Protein AF-B7PKI6-F1 (afdb_monomer_lite)

InterPro domains:
  IPR003689 Zinc/iron permease [PF02535] (10-91)

pLDDT: mean 88.11, std 5.47, range [57.56, 96.56]

Radius of gyration: 19.73 Å; chains: 1; bounding box: 40×32×50 Å

Foldseek 3Di:
DVVVVVVVVVVVVLVVVLVVQLVVQLVVVVVVVDDSVVSSVVSNVVSVVVVVVVVVVVVVCVVCVVVVVVVVVVVVVVVVCCCVPPVVVVVVVD

Secondary structure (DSSP, 8-state):
-HHHHHHHHHHHHHHHHHHHHHHHHHHHHHHTT--HHHHHHHHHHHHTHHHHHHHHHHHHHHHHTTTHHHHHHHHHHHHHHHIIIIIHHHHH--

Structure (mmCIF, N/CA/C/O backbone):
data_AF-B7PKI6-F1
#
_entry.id   AF-B7PKI6-F1
#
loop_
_atom_site.group_PDB
_atom_site.id
_atom_site.type_symbol
_atom_site.label_atom_id
_atom_site.label_alt_id
_atom_site.label_comp_id
_atom_site.label_asym_id
_atom_site.label_entity_id
_atom_site.label_seq_id
_atom_site.pdbx_PDB_ins_code
_atom_site.Cartn_x
_atom_site.Cartn_y
_atom_site.Cartn_z
_atom_site.occupancy
_atom_site.B_iso_or_equiv
_atom_site.auth_seq_id
_atom_site.auth_comp_id
_atom_site.auth_asym_id
_atom_site.auth_atom_id
_atom_site.pdbx_PDB_model_num
ATOM 1 N N . GLY A 1 1 ? -16.290 20.830 -1.229 1.00 69.44 1 GLY A N 1
ATOM 2 C CA . GLY A 1 1 ? -14.978 21.322 -1.702 1.00 69.44 1 GLY A CA 1
ATOM 3 C C . GLY A 1 1 ? -13.828 20.428 -1.264 1.00 69.44 1 GLY A C 1
ATOM 4 O O . GLY A 1 1 ? -13.224 19.780 -2.106 1.00 69.44 1 GLY A O 1
ATOM 5 N N . HIS A 1 2 ? -13.552 20.351 0.042 1.00 79.62 2 HIS A N 1
ATOM 6 C CA . HIS A 1 2 ? -12.342 19.717 0.595 1.00 79.62 2 HIS A CA 1
ATOM 7 C C . HIS A 1 2 ? -12.152 18.227 0.257 1.00 79.62 2 HIS A C 1
ATOM 9 O O . HIS A 1 2 ? -11.055 17.834 -0.118 1.00 79.62 2 HIS A O 1
ATOM 15 N N . LEU A 1 3 ? -13.214 17.413 0.283 1.00 82.75 3 LEU A N 1
ATOM 16 C CA . LEU A 1 3 ? -13.125 15.975 -0.027 1.00 82.75 3 LEU A CA 1
ATOM 17 C C . LEU A 1 3 ? -12.633 15.677 -1.455 1.00 82.75 3 LEU A C 1
ATOM 19 O O . LEU A 1 3 ? -11.887 14.724 -1.664 1.00 82.75 3 LEU A O 1
ATOM 23 N N . LEU A 1 4 ? -13.022 16.496 -2.438 1.00 83.19 4 LEU A N 1
ATOM 24 C CA . LEU A 1 4 ? -12.563 16.346 -3.824 1.00 83.19 4 LEU A CA 1
ATOM 25 C C . LEU A 1 4 ? -11.073 16.680 -3.951 1.00 83.19 4 LEU A C 1
ATOM 27 O O . LEU A 1 4 ? -10.343 16.005 -4.673 1.00 83.19 4 LEU A O 1
ATOM 31 N N . VAL A 1 5 ? -10.618 17.688 -3.206 1.00 89.56 5 VAL A N 1
ATOM 32 C CA . VAL A 1 5 ? -9.209 18.088 -3.159 1.00 89.56 5 VAL A CA 1
A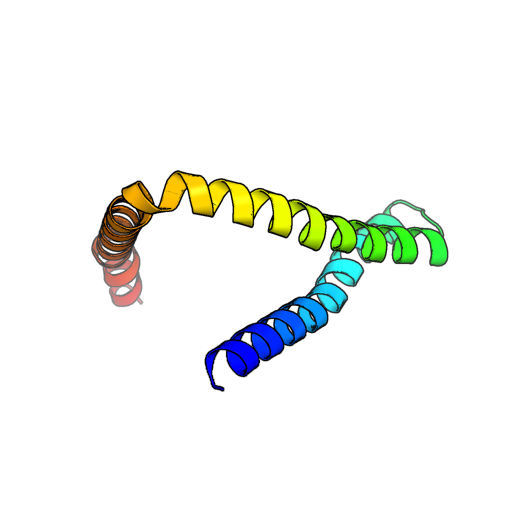TOM 33 C C . VAL A 1 5 ? -8.357 16.994 -2.513 1.00 89.56 5 VAL A C 1
ATOM 35 O O . VAL A 1 5 ? -7.330 16.634 -3.079 1.00 89.56 5 VAL A O 1
ATOM 38 N N . SER A 1 6 ? -8.800 16.398 -1.401 1.00 88.44 6 SER A N 1
ATOM 39 C CA . SER A 1 6 ? -8.077 15.301 -0.738 1.00 88.44 6 SER A CA 1
ATOM 40 C C . SER A 1 6 ? -7.923 14.071 -1.635 1.00 88.44 6 SER A C 1
ATOM 42 O O . SER A 1 6 ? -6.821 13.544 -1.757 1.00 88.44 6 SER A O 1
ATOM 44 N N . ARG A 1 7 ? -8.996 13.644 -2.320 1.00 87.00 7 ARG A N 1
ATOM 45 C CA . ARG A 1 7 ? -8.948 12.497 -3.250 1.00 87.00 7 ARG A CA 1
ATOM 46 C C . ARG A 1 7 ? -8.014 12.753 -4.428 1.00 87.00 7 ARG A C 1
ATOM 48 O O . ARG A 1 7 ? -7.248 11.872 -4.798 1.00 87.00 7 ARG A O 1
ATOM 55 N N . ARG A 1 8 ? -8.049 13.965 -4.992 1.00 89.88 8 ARG A N 1
ATOM 56 C CA . ARG A 1 8 ? -7.149 14.368 -6.079 1.00 89.88 8 ARG A CA 1
ATOM 57 C C . ARG A 1 8 ? -5.692 14.351 -5.631 1.00 89.88 8 ARG A C 1
ATOM 59 O O . ARG A 1 8 ? -4.854 13.811 -6.339 1.00 89.88 8 ARG A O 1
ATOM 66 N N . ASN A 1 9 ? -5.394 14.938 -4.475 1.00 93.12 9 ASN A N 1
ATOM 67 C CA . ASN A 1 9 ? -4.028 14.992 -3.962 1.00 93.12 9 ASN A CA 1
ATOM 68 C C . ASN A 1 9 ? -3.491 13.584 -3.674 1.00 93.12 9 ASN A C 1
ATOM 70 O O . ASN A 1 9 ? -2.348 13.300 -4.012 1.00 93.12 9 ASN A O 1
ATOM 74 N N . LEU A 1 10 ? -4.328 12.696 -3.126 1.00 89.56 10 LEU A N 1
ATOM 75 C CA . LEU A 1 10 ? -3.975 11.292 -2.926 1.00 89.56 10 LEU A CA 1
ATOM 76 C C . LEU A 1 10 ? -3.710 10.578 -4.258 1.00 89.56 10 LEU A C 1
ATOM 78 O O . LEU A 1 10 ? -2.671 9.948 -4.404 1.00 89.56 10 LEU A O 1
ATOM 82 N N . ALA A 1 11 ? -4.602 10.715 -5.242 1.00 87.69 11 ALA A N 1
ATOM 83 C CA . ALA A 1 11 ? -4.428 10.097 -6.559 1.00 87.69 11 ALA A CA 1
ATOM 84 C C . ALA A 1 11 ? -3.154 10.586 -7.268 1.00 87.69 11 ALA A C 1
ATOM 86 O O . ALA A 1 11 ? -2.440 9.793 -7.876 1.00 87.69 11 ALA A O 1
ATOM 87 N N . LEU A 1 12 ? -2.839 11.879 -7.153 1.00 90.56 12 LEU A N 1
ATOM 88 C CA . LEU A 1 12 ? -1.590 12.442 -7.667 1.00 90.56 12 LEU A CA 1
ATOM 89 C C . LEU A 1 12 ? -0.371 11.905 -6.910 1.00 90.56 12 LEU A C 1
ATOM 91 O O . LEU A 1 12 ? 0.621 11.563 -7.543 1.00 90.56 12 LEU A O 1
ATOM 95 N N . GLY A 1 13 ? -0.449 11.791 -5.581 1.00 90.19 13 GLY A N 1
ATOM 96 C CA . GLY A 1 13 ? 0.616 11.208 -4.762 1.00 90.19 13 GLY A CA 1
ATOM 97 C C . GLY A 1 13 ? 0.918 9.760 -5.150 1.00 90.19 13 GLY A C 1
ATOM 98 O O . GLY A 1 13 ? 2.072 9.429 -5.410 1.00 90.19 13 GLY A O 1
ATOM 99 N N . ILE A 1 14 ? -0.126 8.937 -5.289 1.00 88.62 14 ILE A N 1
ATOM 100 C CA . ILE A 1 14 ? -0.025 7.540 -5.739 1.00 88.62 14 ILE A CA 1
ATOM 101 C C . ILE A 1 14 ? 0.570 7.471 -7.155 1.00 88.62 14 ILE A C 1
ATOM 103 O O . ILE A 1 14 ? 1.493 6.702 -7.414 1.00 88.62 14 ILE A O 1
ATOM 107 N N . GLY A 1 15 ? 0.106 8.324 -8.072 1.00 86.50 15 GLY A N 1
ATOM 108 C CA . GLY A 1 15 ? 0.641 8.378 -9.434 1.00 86.50 15 GLY A CA 1
ATOM 109 C C . GLY A 1 15 ? 2.124 8.759 -9.495 1.00 86.50 15 GLY A C 1
ATOM 110 O O . GLY A 1 15 ? 2.857 8.237 -10.332 1.00 86.50 15 GLY A O 1
ATOM 111 N N . ILE A 1 16 ? 2.587 9.637 -8.600 1.00 89.31 16 ILE A N 1
ATOM 112 C CA . ILE A 1 16 ? 3.997 10.043 -8.533 1.00 89.31 16 ILE A CA 1
ATOM 113 C C . ILE A 1 16 ? 4.879 8.913 -7.983 1.00 89.31 16 ILE A C 1
ATOM 115 O O . ILE A 1 16 ? 5.944 8.686 -8.551 1.00 89.31 16 ILE A O 1
ATOM 119 N N . GLN A 1 17 ? 4.461 8.187 -6.935 1.00 90.94 17 GLN A N 1
ATOM 120 C CA . GLN A 1 17 ? 5.249 7.062 -6.387 1.00 90.94 17 GLN A CA 1
ATOM 121 C C . GLN A 1 17 ? 5.303 5.838 -7.315 1.00 90.94 17 GLN A C 1
ATOM 123 O O . GLN A 1 17 ? 6.298 5.112 -7.310 1.00 90.94 17 GLN A O 1
ATOM 128 N N . ASN A 1 18 ? 4.288 5.666 -8.169 1.00 87.44 18 ASN A N 1
ATOM 129 C CA . ASN A 1 18 ? 4.233 4.573 -9.140 1.00 87.44 18 ASN A CA 1
ATOM 130 C C . ASN A 1 18 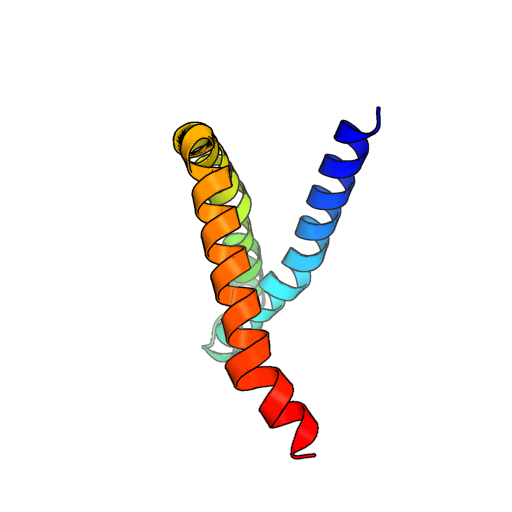? 5.409 4.606 -10.118 1.00 87.44 18 ASN A C 1
ATOM 132 O O . ASN A 1 18 ? 5.822 3.574 -10.640 1.00 87.44 18 ASN A O 1
ATOM 136 N N . PHE A 1 19 ? 5.956 5.792 -10.399 1.00 83.31 19 PHE A N 1
ATOM 137 C CA . PHE A 1 19 ? 7.091 5.920 -11.303 1.00 83.31 19 PHE A CA 1
ATOM 138 C C . PHE A 1 19 ? 8.374 5.303 -10.704 1.00 83.31 19 PHE A C 1
ATOM 140 O O . PHE A 1 19 ? 8.958 4.430 -11.349 1.00 83.31 19 PHE A O 1
ATOM 147 N N . PRO A 1 20 ? 8.802 5.656 -9.473 1.00 84.94 20 PRO A N 1
ATOM 148 C CA . PRO A 1 20 ? 9.823 4.911 -8.738 1.00 84.94 20 PRO A CA 1
ATOM 149 C C . PRO A 1 20 ? 9.556 3.403 -8.621 1.00 84.94 20 PRO A C 1
ATOM 151 O O . PRO A 1 20 ? 10.487 2.621 -8.812 1.00 84.94 20 PRO A O 1
ATOM 154 N N . GLU A 1 21 ? 8.318 2.978 -8.354 1.00 85.44 21 GLU A N 1
ATOM 155 C CA . GLU A 1 21 ? 7.963 1.551 -8.247 1.00 85.44 21 GLU A CA 1
ATOM 156 C C . GLU A 1 21 ? 8.111 0.815 -9.586 1.00 85.44 21 GLU A C 1
ATOM 158 O O . GLU A 1 21 ? 8.757 -0.233 -9.653 1.00 85.44 21 GLU A O 1
ATOM 163 N N . GLY A 1 22 ? 7.618 1.391 -10.685 1.00 85.06 22 GLY A N 1
ATOM 164 C CA . GLY A 1 22 ? 7.792 0.836 -12.030 1.00 85.06 22 GLY A CA 1
ATOM 165 C C . GLY A 1 22 ? 9.265 0.751 -12.445 1.00 85.06 22 GLY A C 1
ATOM 166 O O . GLY A 1 22 ? 9.697 -0.219 -13.081 1.00 85.06 22 GLY A O 1
ATOM 167 N N . LEU A 1 23 ? 10.087 1.712 -12.013 1.00 85.75 23 LEU A N 1
ATOM 168 C CA . LEU A 1 23 ? 11.540 1.640 -12.171 1.00 85.75 23 LEU A CA 1
ATOM 169 C C . LEU A 1 23 ? 12.155 0.511 -11.330 1.00 85.75 23 LEU A C 1
ATOM 171 O O . LEU A 1 23 ? 12.952 -0.264 -11.862 1.00 85.75 23 LEU A O 1
ATOM 175 N N . ALA A 1 24 ? 11.747 0.359 -10.069 1.00 87.69 24 ALA A N 1
ATOM 176 C CA . ALA A 1 24 ? 12.216 -0.712 -9.189 1.00 87.69 24 ALA A CA 1
ATOM 177 C C . ALA A 1 24 ? 11.879 -2.114 -9.728 1.00 87.69 24 ALA A C 1
ATOM 179 O O . ALA A 1 24 ? 12.679 -3.032 -9.565 1.00 87.69 24 ALA A O 1
ATOM 180 N N . VAL A 1 25 ? 10.753 -2.272 -10.434 1.00 87.38 25 VAL A N 1
ATOM 181 C CA . VAL A 1 25 ? 10.365 -3.528 -11.105 1.00 87.38 25 VAL A CA 1
ATOM 182 C C . VAL A 1 25 ? 11.099 -3.722 -12.442 1.00 87.38 25 VAL A C 1
ATOM 184 O O . VAL A 1 25 ? 11.478 -4.840 -12.797 1.00 87.38 25 VAL A O 1
ATOM 187 N N . SER A 1 26 ? 11.353 -2.652 -13.198 1.00 88.00 26 SER A N 1
ATOM 188 C CA . SER A 1 26 ? 12.017 -2.749 -14.510 1.00 88.00 26 SER A CA 1
ATOM 189 C C . SER A 1 26 ? 13.526 -3.031 -14.435 1.00 88.00 26 SER A C 1
ATOM 191 O O . SER A 1 26 ? 14.070 -3.712 -15.309 1.00 88.00 26 SER A O 1
ATOM 193 N N . LEU A 1 27 ? 14.220 -2.562 -13.394 1.00 87.38 27 LEU A N 1
ATOM 194 C CA . LEU A 1 27 ? 15.657 -2.799 -13.187 1.00 87.38 27 LEU A CA 1
ATOM 195 C C . LEU A 1 27 ? 16.040 -4.292 -13.071 1.00 87.38 27 LEU A C 1
ATOM 197 O O . LEU A 1 27 ? 16.933 -4.722 -13.809 1.00 87.38 27 LEU A O 1
ATOM 201 N N . PRO A 1 28 ? 15.381 -5.122 -12.239 1.00 85.44 28 PRO A N 1
ATOM 202 C 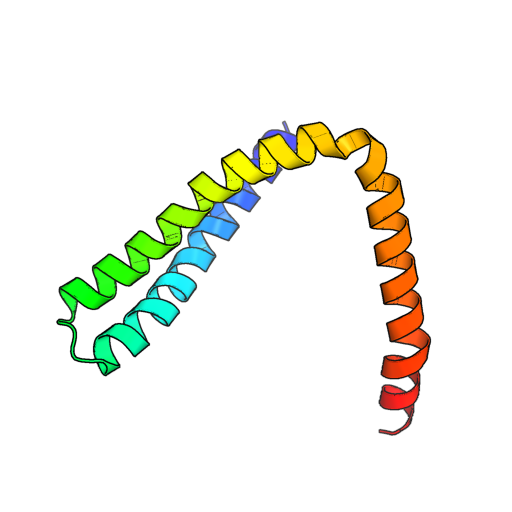CA . PRO A 1 28 ? 15.666 -6.553 -12.177 1.00 85.44 28 PRO A CA 1
ATOM 203 C C . PRO A 1 28 ? 15.275 -7.279 -13.469 1.00 85.44 28 PRO A C 1
ATOM 205 O O . PRO A 1 28 ? 16.009 -8.164 -13.903 1.00 85.44 28 PRO A O 1
ATOM 208 N N . LEU A 1 29 ? 14.202 -6.866 -14.158 1.00 86.62 29 LEU A N 1
ATOM 209 C CA . LEU A 1 29 ? 13.852 -7.414 -15.479 1.00 86.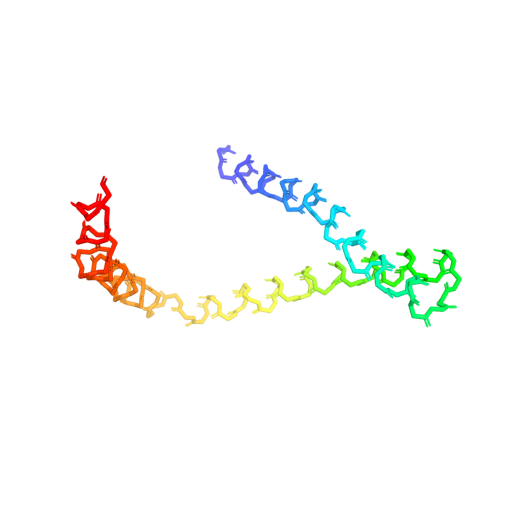62 29 LEU A CA 1
ATOM 210 C C . LEU A 1 29 ? 14.949 -7.139 -16.516 1.00 86.62 29 LEU A C 1
ATOM 212 O O . LEU A 1 29 ? 15.271 -8.000 -17.337 1.00 86.62 29 LEU A O 1
ATOM 216 N N . ARG A 1 30 ? 15.577 -5.960 -16.461 1.00 86.00 30 ARG A N 1
ATOM 217 C CA . ARG A 1 30 ? 16.747 -5.653 -17.290 1.00 86.00 30 ARG A CA 1
ATOM 218 C C . ARG A 1 30 ? 17.947 -6.526 -16.915 1.00 86.00 30 ARG A C 1
ATOM 220 O O . ARG A 1 30 ? 18.630 -7.006 -17.821 1.00 86.00 30 ARG A O 1
ATOM 227 N N . GLY A 1 31 ? 18.175 -6.749 -15.619 1.00 85.44 31 GLY A N 1
ATOM 228 C CA . GLY A 1 31 ? 19.195 -7.670 -15.103 1.00 85.44 31 GLY A CA 1
ATOM 229 C C . GLY A 1 31 ? 18.975 -9.125 -15.534 1.00 85.44 31 GLY A C 1
ATOM 230 O O . GLY A 1 31 ? 19.935 -9.824 -15.834 1.00 85.44 31 GLY A O 1
ATOM 231 N N . ALA A 1 32 ? 17.717 -9.545 -15.684 1.00 86.88 32 ALA A N 1
ATOM 232 C CA . ALA A 1 32 ? 17.319 -10.865 -16.178 1.00 86.88 32 ALA A CA 1
ATOM 233 C C . ALA A 1 32 ? 17.455 -11.036 -17.709 1.00 86.88 32 ALA A C 1
ATOM 235 O O . ALA A 1 32 ? 17.052 -12.059 -18.257 1.00 86.88 32 ALA A O 1
ATOM 236 N N . GLY A 1 33 ? 18.008 -10.045 -18.420 1.00 88.25 33 GLY A N 1
ATOM 237 C CA . GLY A 1 33 ? 18.311 -10.137 -19.852 1.00 88.25 33 GLY A CA 1
ATOM 238 C C . GLY A 1 33 ? 17.250 -9.555 -20.791 1.00 88.25 33 GLY A C 1
ATOM 239 O O . GLY A 1 33 ? 17.436 -9.587 -22.009 1.00 88.25 33 GLY A O 1
ATOM 240 N N . PHE A 1 34 ? 16.166 -8.959 -20.279 1.00 87.31 34 PHE A N 1
ATOM 241 C CA . PHE A 1 34 ? 15.177 -8.294 -21.135 1.00 87.31 34 PHE A CA 1
ATOM 242 C C . PHE A 1 34 ? 15.762 -7.035 -21.794 1.00 87.31 34 PHE A C 1
ATOM 244 O O . PHE A 1 34 ? 16.649 -6.359 -21.260 1.00 87.31 34 PHE A O 1
ATOM 251 N N . SER A 1 35 ? 15.261 -6.689 -22.985 1.00 89.81 35 SER A N 1
ATOM 252 C CA . SER A 1 35 ? 15.651 -5.446 -23.657 1.00 89.81 35 SER A CA 1
ATOM 253 C C . SER A 1 35 ? 15.191 -4.235 -22.843 1.00 89.81 35 SER A C 1
ATOM 255 O O . SER A 1 35 ? 14.166 -4.290 -22.164 1.00 89.81 35 SER A O 1
ATOM 257 N N . ARG A 1 36 ? 15.928 -3.119 -22.936 1.00 85.69 36 ARG A N 1
ATOM 258 C CA . ARG A 1 36 ? 15.618 -1.867 -22.214 1.00 85.69 36 ARG A CA 1
ATOM 259 C C . ARG A 1 36 ? 14.152 -1.465 -22.365 1.00 85.69 36 ARG A C 1
ATOM 261 O O . ARG A 1 36 ? 13.525 -1.079 -21.386 1.00 85.69 36 ARG A O 1
ATOM 268 N N . TRP A 1 37 ? 13.610 -1.611 -23.577 1.00 86.81 37 TRP A N 1
ATOM 269 C CA . TRP A 1 37 ? 12.222 -1.254 -23.831 1.00 86.81 37 TRP A CA 1
ATOM 270 C C . TRP A 1 37 ? 11.224 -2.225 -23.208 1.00 86.81 37 TRP A C 1
ATOM 272 O O . TRP A 1 37 ? 10.256 -1.780 -22.606 1.00 86.81 37 TRP A O 1
ATOM 282 N N . LYS A 1 38 ? 11.464 -3.539 -23.304 1.00 86.25 38 LYS A N 1
ATOM 283 C CA . LYS A 1 38 ? 10.579 -4.542 -22.694 1.00 86.25 38 LYS A CA 1
ATOM 284 C C . LYS A 1 38 ? 10.572 -4.431 -21.171 1.00 86.25 38 LYS A C 1
ATOM 286 O O . LYS A 1 38 ? 9.506 -4.456 -20.576 1.00 86.25 38 LYS A O 1
ATOM 291 N N . ALA A 1 39 ? 11.743 -4.264 -20.559 1.00 87.12 39 ALA A N 1
ATOM 292 C CA . ALA A 1 39 ? 11.871 -4.119 -19.112 1.00 87.12 39 ALA A CA 1
ATOM 293 C C . ALA A 1 39 ? 11.115 -2.885 -18.595 1.00 87.12 39 ALA A C 1
ATOM 295 O O . ALA A 1 39 ? 10.350 -2.995 -17.642 1.00 87.12 39 ALA A O 1
ATOM 296 N N . PHE A 1 40 ? 11.265 -1.737 -19.266 1.00 86.75 40 PHE A N 1
ATOM 297 C CA . PHE A 1 40 ? 10.513 -0.528 -18.932 1.00 86.75 40 PHE A CA 1
ATOM 298 C C . PHE A 1 40 ? 9.003 -0.719 -19.119 1.00 86.75 40 PHE A C 1
ATOM 300 O O . PHE A 1 40 ? 8.234 -0.411 -18.216 1.00 86.75 40 PHE A O 1
ATOM 307 N N . TRP A 1 41 ? 8.566 -1.271 -20.256 1.00 86.44 41 TRP A N 1
ATOM 308 C CA . TRP A 1 41 ? 7.141 -1.492 -20.514 1.00 86.44 41 TRP A CA 1
ATOM 309 C C . TRP A 1 41 ? 6.498 -2.434 -19.499 1.00 86.44 41 TRP A C 1
ATOM 311 O O . TRP A 1 41 ? 5.402 -2.145 -19.032 1.00 86.44 41 TRP A O 1
ATOM 321 N N . TYR A 1 42 ? 7.172 -3.517 -19.113 1.00 85.31 42 TYR A N 1
ATOM 322 C CA . TYR A 1 42 ? 6.662 -4.416 -18.078 1.00 85.31 42 TYR A CA 1
ATOM 323 C C . TYR A 1 42 ? 6.617 -3.760 -16.692 1.00 85.31 42 TYR A C 1
ATOM 325 O O . TYR A 1 42 ? 5.646 -3.978 -15.975 1.00 85.31 42 TYR A O 1
ATOM 333 N N . GLY A 1 43 ? 7.596 -2.918 -16.341 1.00 85.56 43 GLY A N 1
ATOM 334 C CA . GLY A 1 43 ? 7.568 -2.146 -15.091 1.00 85.56 43 GLY A CA 1
ATOM 335 C C . GLY A 1 43 ? 6.447 -1.101 -15.044 1.00 85.56 43 GLY A C 1
ATOM 336 O O . GLY A 1 43 ? 5.811 -0.917 -14.015 1.00 85.56 43 GLY A O 1
ATOM 337 N N . GLN A 1 44 ? 6.125 -0.458 -16.168 1.00 83.50 44 GLN A N 1
ATOM 338 C CA . GLN A 1 44 ? 4.973 0.451 -16.224 1.00 83.50 44 GLN A CA 1
ATOM 339 C C . GLN A 1 44 ? 3.639 -0.310 -16.227 1.00 83.50 44 GLN A C 1
ATOM 341 O O . GLN A 1 44 ? 2.669 0.134 -15.615 1.00 83.50 44 GLN A O 1
ATOM 346 N N . LEU A 1 45 ? 3.577 -1.467 -16.896 1.00 83.56 45 LEU A N 1
ATOM 347 C CA . LEU A 1 45 ? 2.381 -2.312 -16.927 1.00 83.56 45 LEU A CA 1
ATOM 348 C C . LEU A 1 45 ? 2.062 -2.931 -15.564 1.00 83.56 45 LEU A C 1
ATOM 350 O O . LEU A 1 45 ? 0.885 -3.144 -15.282 1.00 83.56 45 LEU A O 1
ATOM 354 N N . SER A 1 46 ? 3.052 -3.181 -14.699 1.00 84.00 46 SER A N 1
ATOM 355 C CA . SER A 1 46 ? 2.767 -3.659 -13.340 1.00 84.00 46 SER A CA 1
ATOM 356 C C . SER A 1 46 ? 1.986 -2.635 -12.514 1.00 84.00 46 SER A C 1
ATOM 358 O O . SER A 1 46 ? 1.113 -3.033 -11.749 1.00 84.00 46 SER A O 1
ATOM 360 N N . GLY A 1 47 ? 2.198 -1.332 -12.734 1.00 81.69 47 GLY A N 1
ATOM 361 C CA . GLY A 1 47 ? 1.417 -0.273 -12.077 1.00 81.69 47 GLY A CA 1
ATOM 362 C C . GLY A 1 47 ? -0.062 -0.248 -12.489 1.00 81.69 47 GLY A C 1
ATOM 363 O O . GLY A 1 47 ? -0.916 0.200 -11.732 1.00 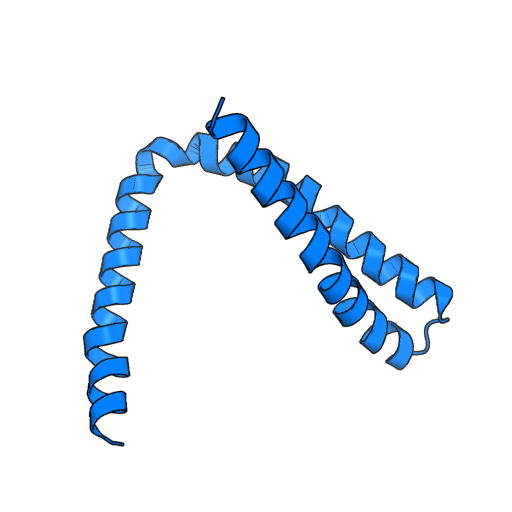81.69 47 GLY A O 1
ATOM 364 N N . VAL A 1 48 ? -0.423 -0.809 -13.652 1.00 82.50 48 VAL A N 1
ATOM 365 C CA . VAL A 1 48 ? -1.834 -0.926 -14.089 1.00 82.50 48 VAL A CA 1
ATOM 366 C C . VAL A 1 48 ? -2.630 -1.883 -13.194 1.00 82.50 48 VAL A C 1
ATOM 368 O O . VAL A 1 48 ? -3.860 -1.811 -13.147 1.00 82.50 48 VAL A O 1
ATOM 371 N N . VAL A 1 49 ? -1.956 -2.751 -12.434 1.00 85.44 49 VAL A N 1
ATOM 372 C CA . VAL A 1 49 ? -2.629 -3.627 -11.469 1.00 85.44 49 VAL A CA 1
ATOM 373 C C . VAL A 1 49 ? -3.270 -2.831 -10.328 1.00 85.44 49 VAL A C 1
ATOM 375 O O . VAL A 1 49 ? -4.291 -3.256 -9.792 1.00 85.44 49 VAL A O 1
ATOM 378 N N . GLU A 1 50 ? -2.729 -1.659 -9.992 1.00 86.31 50 GLU A N 1
ATOM 379 C CA . GLU A 1 50 ? -3.196 -0.836 -8.877 1.00 86.31 50 GLU A CA 1
ATOM 380 C C . GLU A 1 50 ? -4.600 -0.259 -9.057 1.00 86.31 50 GLU A C 1
ATOM 382 O O . GLU A 1 50 ? -5.404 -0.422 -8.141 1.00 86.31 50 GLU A O 1
ATOM 387 N N . PRO A 1 51 ? -4.977 0.379 -10.185 1.00 83.75 51 PRO A N 1
ATOM 388 C CA . PRO A 1 51 ? -6.353 0.826 -10.368 1.00 83.75 51 PRO A CA 1
ATOM 389 C C . PRO A 1 51 ? -7.335 -0.351 -10.377 1.00 83.75 51 PRO A C 1
ATOM 391 O O . PRO A 1 51 ? -8.441 -0.222 -9.853 1.00 83.75 51 PRO A O 1
ATOM 394 N N . LEU A 1 52 ? -6.933 -1.513 -10.904 1.00 88.50 52 LEU A N 1
ATOM 395 C CA . LEU A 1 52 ? -7.772 -2.712 -10.905 1.00 88.50 52 LEU A CA 1
ATOM 396 C C . LEU A 1 52 ? -8.015 -3.220 -9.474 1.00 88.50 52 LEU A C 1
ATOM 398 O O . LEU A 1 52 ? -9.159 -3.409 -9.055 1.00 88.50 52 LEU A O 1
ATOM 402 N N . ALA A 1 53 ? -6.937 -3.377 -8.704 1.00 88.88 53 ALA A N 1
ATOM 403 C CA . ALA A 1 53 ? -6.985 -3.766 -7.301 1.00 88.88 53 ALA A CA 1
ATOM 404 C C . ALA A 1 53 ? -7.685 -2.705 -6.439 1.00 88.88 53 ALA A C 1
ATOM 406 O O . ALA A 1 53 ? -8.404 -3.056 -5.511 1.00 88.88 53 ALA A O 1
ATOM 407 N N . GLY A 1 54 ? -7.548 -1.421 -6.770 1.00 88.31 54 GLY A N 1
ATOM 408 C CA . GLY A 1 54 ? -8.209 -0.310 -6.092 1.00 88.31 54 GLY A CA 1
ATOM 409 C C . GLY A 1 54 ? -9.727 -0.338 -6.255 1.00 88.31 54 GLY A C 1
ATOM 410 O O . GLY A 1 54 ? -10.450 -0.109 -5.286 1.00 88.31 54 GLY A O 1
ATOM 411 N N . VAL A 1 55 ? -10.235 -0.687 -7.442 1.00 90.88 55 VAL A N 1
ATOM 412 C CA . VAL A 1 55 ? -11.680 -0.890 -7.661 1.00 90.88 55 VAL A CA 1
ATOM 413 C C . VAL A 1 55 ? -12.184 -2.094 -6.865 1.00 90.88 55 VAL A C 1
ATOM 415 O O . VAL A 1 55 ? -13.196 -1.989 -6.171 1.00 90.88 55 VAL A O 1
ATOM 418 N N . LEU A 1 56 ? -11.467 -3.220 -6.908 1.00 92.88 56 LEU A N 1
ATOM 419 C CA . LEU A 1 56 ? -11.828 -4.417 -6.139 1.00 92.88 56 LEU A CA 1
ATOM 420 C C . LEU A 1 56 ? -11.780 -4.162 -4.625 1.00 92.88 56 LEU A C 1
ATOM 422 O O . LEU A 1 56 ? -12.699 -4.541 -3.902 1.00 92.88 56 LEU A O 1
ATOM 426 N N . GLY A 1 57 ? -10.753 -3.460 -4.152 1.00 89.88 57 GLY A N 1
ATOM 427 C CA . GLY A 1 57 ? -10.600 -3.044 -2.763 1.00 89.88 57 GLY A CA 1
ATOM 428 C C . GLY A 1 57 ? -11.706 -2.090 -2.324 1.00 89.88 57 GLY A C 1
ATOM 429 O O . GLY A 1 57 ? -12.239 -2.243 -1.231 1.00 89.88 57 GLY A O 1
ATOM 430 N N . CYS A 1 58 ? -12.129 -1.163 -3.188 1.00 89.81 58 CYS A N 1
ATOM 431 C CA . CYS A 1 58 ? -13.274 -0.291 -2.924 1.00 89.81 58 CYS A CA 1
ATOM 432 C C . CYS A 1 58 ? -14.558 -1.105 -2.685 1.00 89.81 58 CYS A C 1
ATOM 434 O O . CYS A 1 58 ? -15.265 -0.878 -1.699 1.00 89.81 58 CYS A O 1
ATOM 436 N N . LEU A 1 59 ? -14.830 -2.103 -3.531 1.00 91.50 59 LEU A N 1
ATOM 437 C CA . LEU A 1 59 ? -15.980 -2.996 -3.360 1.00 91.50 59 LEU A CA 1
ATOM 438 C C . LEU A 1 59 ? -15.878 -3.801 -2.058 1.00 91.50 59 LEU A C 1
ATOM 440 O O . LEU A 1 59 ? -16.827 -3.823 -1.274 1.00 91.50 59 LEU A O 1
ATOM 444 N N . ALA A 1 60 ? -14.713 -4.389 -1.786 1.00 90.12 60 ALA A N 1
ATOM 445 C CA . ALA A 1 60 ? -14.468 -5.163 -0.572 1.00 90.12 60 ALA A CA 1
ATOM 446 C C . ALA A 1 60 ? -14.642 -4.317 0.702 1.00 90.12 60 ALA A C 1
ATOM 448 O O . ALA A 1 60 ? -15.325 -4.735 1.637 1.00 90.12 60 ALA A O 1
ATOM 449 N N . VAL A 1 61 ? -14.094 -3.099 0.727 1.00 88.69 61 VAL A N 1
ATOM 450 C CA . VAL A 1 61 ? -14.239 -2.162 1.853 1.00 88.69 61 VAL A CA 1
ATOM 451 C C . VAL A 1 61 ? -15.695 -1.755 2.045 1.00 88.69 61 VAL A C 1
ATOM 453 O O . VAL A 1 61 ? -16.143 -1.660 3.184 1.00 88.69 61 VAL A O 1
ATOM 456 N N . THR A 1 62 ? -16.454 -1.565 0.964 1.00 89.19 62 THR A N 1
ATOM 457 C CA . THR A 1 62 ? -17.885 -1.234 1.054 1.00 89.19 62 THR A CA 1
ATOM 458 C C . THR A 1 62 ? -18.662 -2.341 1.773 1.00 89.19 62 THR A C 1
ATOM 460 O O . THR A 1 62 ? -19.497 -2.055 2.628 1.00 89.19 62 THR A O 1
ATOM 463 N N . MET A 1 63 ? -18.337 -3.608 1.499 1.00 90.31 63 MET A N 1
ATOM 464 C CA . MET A 1 63 ? -18.935 -4.756 2.193 1.00 90.31 63 MET A CA 1
ATOM 465 C C . MET A 1 63 ? -18.448 -4.892 3.643 1.00 90.31 63 MET A C 1
ATOM 467 O O . MET A 1 63 ? -19.211 -5.294 4.518 1.00 90.31 63 MET A O 1
ATOM 471 N N . ALA A 1 64 ? -17.189 -4.540 3.908 1.00 89.38 64 ALA A N 1
ATOM 472 C CA . ALA A 1 64 ? -16.568 -4.645 5.226 1.00 89.38 64 ALA A CA 1
ATOM 473 C C . ALA A 1 64 ? -16.798 -3.420 6.132 1.00 89.38 64 ALA A C 1
ATOM 475 O O . ALA A 1 64 ? -16.420 -3.462 7.302 1.00 89.38 64 ALA A O 1
ATOM 476 N N . GLN A 1 65 ? -17.424 -2.338 5.649 1.00 89.50 65 GLN A N 1
ATOM 477 C CA . GLN A 1 65 ? -17.633 -1.110 6.430 1.00 89.50 65 GLN A CA 1
ATOM 478 C C . GLN A 1 65 ? -18.206 -1.332 7.841 1.00 89.50 65 GLN A C 1
ATOM 480 O O . GLN A 1 65 ? -17.716 -0.670 8.757 1.00 89.50 65 GLN A O 1
ATOM 485 N N . PRO A 1 66 ? -19.178 -2.242 8.069 1.00 90.44 66 PRO A N 1
ATOM 486 C CA . PRO A 1 66 ? -19.724 -2.456 9.409 1.00 90.44 66 PRO A CA 1
ATOM 487 C C . PRO A 1 66 ? -18.707 -3.030 10.404 1.00 90.44 66 PRO A C 1
ATOM 489 O O . PRO A 1 66 ? -18.765 -2.714 11.588 1.00 90.44 66 PRO A O 1
ATOM 492 N N . ILE A 1 67 ? -17.769 -3.862 9.936 1.00 93.00 67 ILE A N 1
ATOM 493 C CA . ILE A 1 67 ? -16.760 -4.511 10.789 1.00 93.00 67 ILE A CA 1
ATOM 494 C C . ILE A 1 67 ? -15.450 -3.715 10.867 1.00 93.00 67 ILE A C 1
ATOM 496 O O . ILE A 1 67 ? -14.689 -3.853 11.825 1.00 93.00 67 ILE A O 1
ATOM 500 N N . LEU A 1 68 ? -15.210 -2.835 9.893 1.00 91.06 68 LEU A N 1
ATOM 501 C CA . LEU A 1 68 ? -14.003 -2.025 9.773 1.00 91.06 68 LEU A CA 1
ATOM 502 C C . LEU A 1 68 ? -13.625 -1.236 11.043 1.00 91.06 68 LEU A C 1
ATOM 504 O O . LEU A 1 68 ? -12.454 -1.297 11.407 1.00 91.06 68 LEU A O 1
ATOM 508 N N . PRO A 1 69 ? -14.534 -0.539 11.761 1.00 92.81 69 PRO A N 1
ATOM 509 C CA . PRO A 1 69 ? -14.143 0.194 12.968 1.00 92.81 69 PRO A CA 1
ATOM 510 C C . PRO A 1 69 ? -13.647 -0.732 14.085 1.00 92.81 69 PRO A C 1
ATOM 512 O O . PRO A 1 69 ? -12.694 -0.388 14.778 1.00 92.81 69 PRO A O 1
ATOM 515 N N . TYR A 1 70 ? -14.233 -1.923 14.227 1.00 94.44 70 TYR A N 1
ATOM 516 C CA . TYR A 1 70 ? -13.791 -2.910 15.213 1.00 94.44 70 TYR A CA 1
ATOM 517 C C . TYR A 1 70 ? -12.437 -3.511 14.833 1.00 94.44 70 TYR A C 1
ATOM 519 O O . TYR A 1 70 ? -11.553 -3.621 15.679 1.00 94.44 70 TYR A O 1
ATOM 527 N N . ALA A 1 71 ? -12.247 -3.835 13.552 1.00 92.31 71 ALA A N 1
ATOM 528 C CA . ALA A 1 71 ? -10.974 -4.334 13.040 1.00 92.31 71 ALA A CA 1
ATOM 529 C C . ALA A 1 71 ? -9.849 -3.294 13.184 1.00 92.31 71 ALA A C 1
ATOM 531 O O . ALA A 1 71 ? -8.751 -3.635 13.619 1.00 92.31 71 ALA A O 1
ATOM 532 N N . LEU A 1 72 ? -10.125 -2.021 12.879 1.00 93.12 72 LEU A N 1
ATOM 533 C CA . LEU A 1 72 ? -9.167 -0.925 13.042 1.00 93.12 72 LEU A CA 1
ATOM 534 C C . LEU A 1 72 ? -8.849 -0.653 14.516 1.00 93.12 72 LEU A C 1
ATOM 536 O O . LEU A 1 72 ? -7.686 -0.442 14.843 1.00 93.12 72 LEU A O 1
ATOM 540 N N . ALA A 1 73 ? -9.842 -0.695 15.409 1.00 95.50 73 ALA A N 1
ATOM 541 C CA . ALA A 1 73 ? -9.611 -0.555 16.846 1.00 95.50 73 ALA A CA 1
ATOM 542 C C . ALA A 1 73 ? -8.743 -1.699 17.395 1.00 95.50 73 ALA A C 1
ATOM 544 O O . ALA A 1 73 ? -7.820 -1.456 18.170 1.00 95.50 73 ALA A O 1
ATOM 545 N N . PHE A 1 74 ? -8.992 -2.933 16.947 1.00 95.81 74 PHE A N 1
ATOM 546 C CA . PHE A 1 74 ? -8.172 -4.091 17.294 1.00 95.81 74 PHE A CA 1
ATOM 547 C C . PHE A 1 74 ? -6.732 -3.946 16.784 1.00 95.81 74 PHE A C 1
ATOM 549 O O . PHE A 1 74 ? -5.790 -4.105 17.557 1.00 95.81 74 PHE A O 1
ATOM 556 N N . ALA A 1 75 ? -6.554 -3.578 15.512 1.00 95.06 75 ALA A N 1
ATOM 557 C CA . ALA A 1 75 ? -5.235 -3.359 14.925 1.00 95.06 75 ALA A CA 1
ATOM 558 C C . ALA A 1 75 ? -4.471 -2.230 15.634 1.00 95.06 75 ALA A C 1
ATOM 560 O O . ALA A 1 75 ? -3.290 -2.382 15.934 1.00 95.06 75 ALA A O 1
ATOM 561 N N . ALA A 1 76 ? -5.142 -1.121 15.959 1.00 96.06 76 ALA A N 1
ATOM 562 C CA . ALA A 1 76 ? -4.544 -0.028 16.720 1.00 96.06 76 ALA A CA 1
ATOM 563 C C . ALA A 1 76 ? -4.093 -0.489 18.115 1.00 96.06 76 ALA A C 1
ATOM 565 O O . ALA A 1 76 ? -2.977 -0.180 18.523 1.00 96.06 76 ALA A O 1
ATOM 566 N N . GLY A 1 77 ? -4.918 -1.271 18.818 1.00 95.75 77 GLY A N 1
ATOM 567 C CA . GLY A 1 77 ? -4.554 -1.854 20.111 1.00 95.75 77 GLY A CA 1
ATOM 568 C C . GLY A 1 77 ? -3.336 -2.776 20.022 1.00 95.75 77 GLY A C 1
ATOM 569 O O . GLY A 1 77 ? -2.418 -2.650 20.829 1.00 95.75 77 GLY A O 1
ATOM 570 N N . ALA A 1 78 ? -3.287 -3.643 19.006 1.00 95.56 78 ALA A N 1
ATOM 571 C CA . ALA A 1 78 ? -2.142 -4.516 18.760 1.00 95.56 78 ALA A CA 1
ATOM 572 C C . ALA A 1 78 ? -0.855 -3.715 18.495 1.00 95.56 78 ALA A C 1
ATOM 574 O O . ALA A 1 78 ? 0.181 -4.015 19.080 1.00 95.56 78 ALA A O 1
ATOM 575 N N . MET A 1 79 ? -0.925 -2.656 17.682 1.00 96.56 79 MET A N 1
ATOM 576 C CA . MET A 1 79 ? 0.234 -1.798 17.414 1.00 96.56 79 MET A CA 1
ATOM 57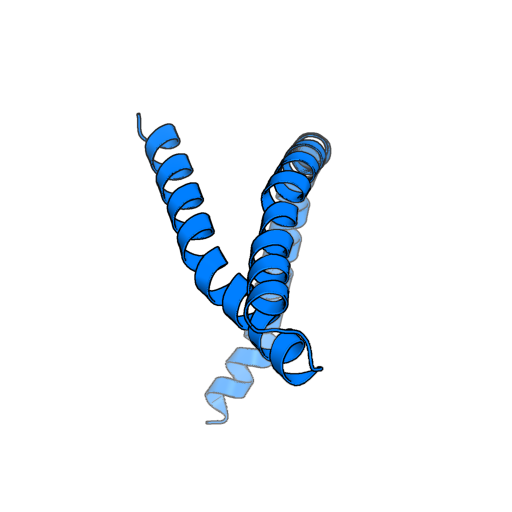7 C C . MET A 1 79 ? 0.703 -1.043 18.662 1.00 96.56 79 MET A C 1
ATOM 579 O O . MET A 1 79 ? 1.904 -0.913 18.867 1.00 96.56 79 MET A O 1
ATOM 583 N N . VAL A 1 80 ? -0.210 -0.576 19.520 1.00 95.38 80 VAL A N 1
ATOM 584 C CA . VAL A 1 80 ? 0.163 0.055 20.799 1.00 95.38 80 VAL A CA 1
ATOM 585 C C . VAL A 1 80 ? 0.855 -0.947 21.723 1.00 95.38 80 VAL A C 1
ATOM 587 O O . VAL A 1 80 ? 1.866 -0.595 22.324 1.00 95.38 80 VAL A O 1
ATOM 590 N N . TYR A 1 81 ? 0.357 -2.184 21.810 1.00 94.88 81 TYR A N 1
ATOM 591 C CA . TYR A 1 81 ? 1.005 -3.239 22.593 1.00 94.88 81 TYR A CA 1
ATOM 592 C C . TYR A 1 81 ? 2.430 -3.510 22.094 1.00 94.88 81 TYR A C 1
ATOM 594 O O . TYR A 1 81 ? 3.360 -3.417 22.884 1.00 94.88 81 TYR A O 1
ATOM 602 N N . VAL A 1 82 ? 2.612 -3.741 20.787 1.00 93.75 82 VAL A N 1
ATOM 603 C CA . VAL A 1 82 ? 3.936 -3.984 20.177 1.00 93.75 82 VAL A CA 1
ATOM 604 C C . VAL A 1 82 ? 4.896 -2.822 20.436 1.00 93.75 82 VAL A C 1
ATOM 606 O O . VAL A 1 82 ? 6.062 -3.030 20.747 1.00 93.75 82 VAL A O 1
ATOM 609 N N . VAL A 1 83 ? 4.421 -1.576 20.358 1.00 94.00 83 VAL A N 1
ATOM 610 C CA . VAL A 1 83 ? 5.263 -0.408 20.658 1.00 94.00 83 VAL A CA 1
ATOM 611 C C . VAL A 1 83 ? 5.730 -0.413 22.114 1.00 94.00 83 VAL A C 1
ATOM 613 O O . VAL A 1 83 ? 6.890 -0.110 22.378 1.00 94.00 83 VAL A O 1
ATOM 616 N N . VAL A 1 84 ? 4.841 -0.730 23.055 1.00 93.94 84 VAL A N 1
ATOM 617 C CA . VAL A 1 84 ? 5.169 -0.741 24.487 1.00 93.94 84 VAL A CA 1
ATOM 618 C C . VAL A 1 84 ? 6.049 -1.934 24.863 1.00 93.94 84 VAL A C 1
ATOM 620 O O . VAL A 1 84 ? 6.911 -1.775 25.721 1.00 93.94 84 VAL A O 1
ATOM 623 N N . ASP A 1 85 ? 5.830 -3.094 24.246 1.00 92.56 85 ASP A N 1
ATOM 624 C CA . ASP A 1 85 ? 6.512 -4.352 24.578 1.00 92.56 85 ASP A CA 1
ATOM 625 C C . ASP A 1 85 ? 7.879 -4.472 23.895 1.00 92.56 85 ASP A C 1
ATOM 627 O O . ASP A 1 85 ? 8.860 -4.833 24.537 1.00 92.56 85 ASP A O 1
ATOM 631 N N . ASP A 1 86 ? 7.970 -4.097 22.617 1.00 89.56 86 ASP A N 1
ATOM 632 C CA . ASP A 1 86 ? 9.190 -4.285 21.829 1.00 89.56 86 ASP A CA 1
ATOM 633 C C . ASP A 1 86 ? 9.968 -2.970 21.679 1.00 89.56 86 ASP A C 1
ATOM 635 O O . ASP A 1 86 ? 11.141 -2.876 22.043 1.00 89.56 86 ASP A O 1
ATOM 639 N N . ILE A 1 87 ? 9.312 -1.917 21.174 1.00 88.69 87 ILE A N 1
ATOM 640 C CA . ILE A 1 87 ? 10.015 -0.704 20.720 1.00 88.69 87 ILE A CA 1
ATOM 641 C C . ILE A 1 87 ? 10.506 0.164 21.886 1.00 88.69 87 ILE A C 1
ATOM 643 O O . ILE A 1 87 ? 11.612 0.696 21.819 1.00 88.69 87 ILE A O 1
ATOM 647 N N . VAL A 1 88 ? 9.712 0.345 22.948 1.00 89.38 88 VAL A N 1
ATOM 648 C CA . VAL A 1 88 ? 10.120 1.167 24.106 1.00 89.38 88 VAL A CA 1
ATOM 649 C C . VAL A 1 88 ? 11.299 0.535 24.859 1.00 89.38 88 VAL A C 1
ATOM 651 O O . VAL A 1 88 ? 12.275 1.253 25.092 1.00 89.38 88 VAL A O 1
ATOM 654 N N . PRO A 1 89 ? 11.284 -0.769 25.199 1.00 91.25 89 PRO A N 1
ATOM 655 C CA . PRO A 1 89 ? 12.427 -1.410 25.841 1.00 91.25 89 PRO A CA 1
ATOM 656 C C . PRO A 1 89 ? 13.671 -1.405 24.961 1.00 91.25 89 PRO A C 1
ATOM 658 O O . PRO A 1 89 ? 14.759 -1.132 25.467 1.00 91.25 89 PRO A O 1
ATOM 661 N N . GLU A 1 90 ? 13.519 -1.640 23.652 1.00 89.94 90 GLU A N 1
ATOM 662 C CA . GLU A 1 90 ? 14.631 -1.530 22.711 1.00 89.94 90 GLU A CA 1
ATOM 663 C C . GLU A 1 90 ? 15.202 -0.110 22.724 1.00 89.94 90 GLU A C 1
ATOM 665 O O . GLU A 1 90 ? 16.391 0.044 22.957 1.00 89.94 90 GLU A O 1
ATOM 670 N N . ALA A 1 91 ? 14.379 0.935 22.603 1.00 84.00 91 ALA A N 1
ATOM 671 C CA . ALA A 1 91 ? 14.836 2.328 22.581 1.00 84.00 91 ALA A CA 1
ATOM 672 C C . ALA A 1 91 ? 15.546 2.789 23.870 1.00 84.00 91 ALA A C 1
ATOM 674 O O . ALA A 1 91 ? 16.356 3.709 23.809 1.00 84.00 91 ALA A O 1
ATOM 675 N N . GLN A 1 92 ? 15.251 2.180 25.024 1.00 80.50 92 GLN A N 1
ATOM 676 C CA . GLN A 1 92 ? 15.918 2.475 26.302 1.00 80.50 92 GLN A CA 1
ATOM 677 C C . GLN A 1 92 ? 17.210 1.671 26.520 1.00 80.50 92 GLN A C 1
ATOM 679 O O . GLN A 1 92 ? 17.940 1.944 27.474 1.00 80.50 92 GLN A O 1
ATOM 684 N N . ALA A 1 93 ? 17.477 0.671 25.676 1.00 76.19 93 ALA A N 1
ATOM 685 C CA . ALA A 1 93 ? 18.703 -0.123 25.701 1.00 76.19 93 ALA A CA 1
ATOM 686 C C . ALA A 1 93 ? 19.851 0.498 24.873 1.00 76.19 93 ALA A C 1
ATOM 688 O O . ALA A 1 93 ? 20.975 -0.008 24.940 1.00 76.19 93 ALA A O 1
ATOM 689 N N . TRP A 1 94 ? 19.575 1.572 24.121 1.00 57.56 94 TRP A N 1
ATOM 690 C CA . TRP A 1 94 ? 20.558 2.420 23.428 1.00 57.56 94 TRP A CA 1
ATOM 691 C C . TRP A 1 94 ? 20.916 3.646 24.274 1.00 57.56 94 TRP A C 1
ATOM 693 O O . TRP A 1 94 ? 22.086 4.083 24.184 1.00 57.56 94 TRP A O 1
#

Organism: Ixodes scapularis (NCBI:txid6945)

Sequence (94 aa):
GHLLVSRRNLALGIGIQNFPEGLAVSLPLRGAGFSRWKAFWYGQLSGVVEPLAGVLGCLAVTMAQPILPYALAFAAGAMVYVVVDDIVPEAQAW